Protein AF-A0A2A5DZV0-F1 (afdb_monomer_lite)

Sequence (120 aa):
MMLDWFMVNITACICSGVAFLICFLTMGLPGFLFYGPTIFLYEKLGFGHVLIKIQGDSTWPMLILGSFLGSILVVPIHLLVIKIAPSIAVWNHVLMVVMIIWLITVFVNVLMIFDYSRKH

Secondary structure (DSSP, 8-state):
-HHHHHHHHHHHHHHHHHHHHHHHHHH--SSSSS-HHHHHHHHHTT-HHHHHHHTTSTHHHHHHHHHHHHHHHHHHHHHHHHHH-TTS-HHHHHHHHHHHHHHHHHHHHHHHHHHHHHH-

Structure (mmCIF, N/CA/C/O backbone):
data_AF-A0A2A5DZV0-F1
#
_entry.id   AF-A0A2A5DZV0-F1
#
loop_
_atom_site.group_PDB
_atom_site.id
_atom_site.type_symbol
_atom_site.label_atom_id
_atom_site.label_alt_id
_atom_site.label_comp_id
_atom_site.label_asym_id
_atom_site.label_entity_id
_atom_site.label_seq_id
_atom_site.pdbx_PDB_ins_code
_atom_site.Cartn_x
_atom_site.Cartn_y
_atom_site.Cartn_z
_atom_site.occupancy
_atom_site.B_iso_or_equiv
_atom_site.auth_seq_id
_atom_sit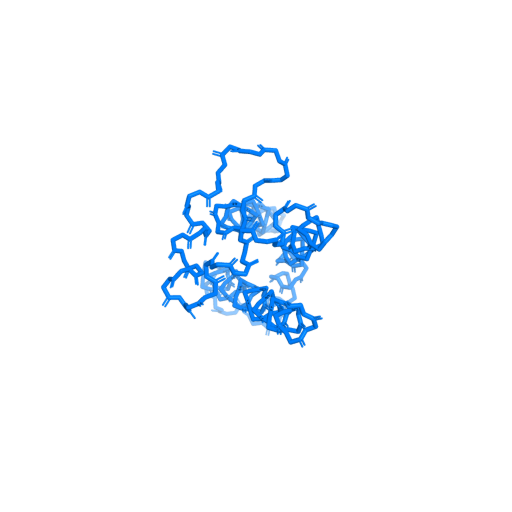e.auth_comp_id
_atom_site.auth_asym_id
_atom_site.auth_atom_id
_atom_site.pdbx_PDB_model_num
ATOM 1 N N . MET A 1 1 ? 22.709 -2.278 -22.984 1.00 54.69 1 MET A N 1
ATOM 2 C CA . MET A 1 1 ? 21.855 -3.267 -22.286 1.00 54.69 1 MET A CA 1
ATOM 3 C C . MET A 1 1 ? 21.760 -3.084 -20.768 1.00 54.69 1 MET A C 1
ATOM 5 O O . MET A 1 1 ? 20.721 -3.434 -20.235 1.00 54.69 1 MET A O 1
ATOM 9 N N . MET A 1 2 ? 22.753 -2.535 -20.045 1.00 51.12 2 MET A N 1
ATOM 10 C CA . MET A 1 2 ? 22.593 -2.270 -18.593 1.00 51.12 2 MET A CA 1
ATOM 11 C C . MET A 1 2 ? 21.688 -1.067 -18.258 1.00 51.12 2 MET A C 1
ATOM 13 O O . MET A 1 2 ? 21.072 -1.057 -17.196 1.00 51.12 2 MET A O 1
ATOM 17 N N . LEU A 1 3 ? 21.573 -0.078 -19.156 1.00 53.84 3 LEU A N 1
ATOM 18 C CA . LEU A 1 3 ? 20.755 1.120 -18.919 1.00 53.84 3 LEU A CA 1
ATOM 19 C C . LEU A 1 3 ? 19.254 0.800 -18.786 1.00 53.84 3 LEU A C 1
ATOM 21 O O . LEU A 1 3 ? 18.591 1.372 -17.926 1.00 53.84 3 LEU A O 1
ATOM 25 N N . ASP A 1 4 ? 18.738 -0.151 -19.573 1.00 67.06 4 ASP A N 1
ATOM 26 C CA . ASP A 1 4 ? 17.311 -0.508 -19.556 1.00 67.06 4 ASP A CA 1
ATOM 27 C C . ASP A 1 4 ? 16.911 -1.182 -18.242 1.00 67.06 4 ASP A C 1
ATOM 29 O O . ASP A 1 4 ? 15.906 -0.827 -17.631 1.00 67.06 4 ASP A O 1
ATOM 33 N N . TRP A 1 5 ? 17.739 -2.104 -17.745 1.00 70.56 5 TRP A N 1
ATOM 34 C CA . TRP A 1 5 ? 17.482 -2.789 -16.476 1.00 70.56 5 TRP A CA 1
ATOM 35 C C . TRP A 1 5 ? 17.575 -1.849 -15.272 1.00 70.56 5 TRP A C 1
ATOM 37 O O . TRP A 1 5 ? 16.807 -1.980 -14.319 1.00 70.56 5 TRP A O 1
ATOM 47 N N . PHE A 1 6 ? 18.486 -0.876 -15.309 1.00 75.06 6 PHE A N 1
ATOM 48 C CA . PHE A 1 6 ? 18.569 0.156 -14.278 1.00 75.06 6 PHE A CA 1
ATOM 49 C C . PHE A 1 6 ? 17.307 1.032 -14.254 1.00 75.06 6 PHE A C 1
ATOM 51 O O . PHE A 1 6 ? 16.741 1.260 -13.186 1.00 75.06 6 PHE A O 1
ATOM 58 N N . MET A 1 7 ? 16.801 1.436 -15.425 1.00 73.75 7 MET A N 1
ATOM 59 C CA . MET A 1 7 ? 15.564 2.218 -15.536 1.00 73.75 7 MET A CA 1
ATOM 60 C C . MET A 1 7 ? 14.320 1.433 -15.102 1.00 73.75 7 MET A C 1
ATOM 62 O O . MET A 1 7 ? 13.450 1.993 -14.433 1.00 73.75 7 MET A O 1
ATOM 66 N N . VAL A 1 8 ? 14.248 0.133 -15.404 1.00 70.88 8 VAL A N 1
ATOM 67 C CA . VAL A 1 8 ? 13.162 -0.747 -14.937 1.00 70.88 8 VAL A CA 1
ATOM 68 C C . VAL A 1 8 ? 13.146 -0.843 -13.409 1.00 70.88 8 VAL A C 1
ATOM 70 O O . VAL A 1 8 ? 12.089 -0.694 -12.799 1.00 70.88 8 VAL A O 1
ATOM 73 N N . ASN A 1 9 ? 14.309 -1.018 -12.774 1.00 73.31 9 ASN A N 1
ATOM 74 C CA . ASN A 1 9 ? 14.403 -1.072 -11.313 1.00 73.31 9 ASN A CA 1
ATOM 75 C C . ASN A 1 9 ? 14.070 0.272 -10.652 1.00 73.31 9 ASN A C 1
ATOM 77 O O . ASN A 1 9 ? 13.325 0.297 -9.676 1.00 73.31 9 ASN A O 1
ATOM 81 N N . ILE A 1 10 ? 14.569 1.393 -11.189 1.00 81.06 10 ILE A N 1
ATOM 82 C CA . ILE A 1 10 ? 14.213 2.733 -10.693 1.00 81.06 10 ILE A CA 1
ATOM 83 C C . ILE A 1 10 ? 12.707 2.948 -10.778 1.00 81.06 10 ILE A C 1
ATOM 85 O O . ILE A 1 10 ? 12.099 3.405 -9.812 1.00 81.06 10 ILE A O 1
ATOM 89 N N . THR A 1 11 ? 12.102 2.585 -11.909 1.00 73.69 11 THR A N 1
ATOM 90 C CA . THR A 1 11 ? 10.657 2.710 -12.097 1.00 73.69 11 THR A CA 1
ATOM 91 C C . THR A 1 11 ? 9.927 1.870 -11.054 1.00 73.69 11 THR A C 1
ATOM 93 O O . THR A 1 11 ? 9.102 2.411 -10.327 1.00 73.69 11 THR A O 1
ATOM 96 N N . ALA A 1 12 ? 10.302 0.602 -10.869 1.00 69.69 12 ALA A N 1
ATOM 97 C CA . ALA A 1 12 ? 9.717 -0.264 -9.845 1.00 69.69 12 ALA A CA 1
ATOM 98 C C . ALA A 1 12 ? 9.823 0.333 -8.426 1.00 69.69 12 ALA A C 1
ATOM 100 O O . ALA A 1 12 ? 8.848 0.314 -7.673 1.00 69.69 12 ALA A O 1
ATOM 101 N N . CYS A 1 13 ? 10.974 0.916 -8.075 1.00 77.50 13 CYS A N 1
ATOM 102 C CA . CYS A 1 13 ? 11.200 1.570 -6.785 1.00 77.50 13 CYS A CA 1
ATOM 103 C C . CYS A 1 13 ? 10.340 2.826 -6.600 1.00 77.50 13 CYS A C 1
ATOM 105 O O . CYS A 1 13 ? 9.697 2.972 -5.562 1.00 77.50 13 CYS A O 1
ATOM 107 N N . ILE A 1 14 ? 10.282 3.711 -7.602 1.00 78.19 14 ILE A N 1
ATOM 108 C CA . ILE A 1 14 ? 9.415 4.900 -7.571 1.00 78.19 14 ILE A CA 1
ATOM 109 C C . ILE A 1 14 ? 7.957 4.468 -7.409 1.00 78.19 14 ILE A C 1
ATOM 111 O O . ILE A 1 14 ? 7.224 5.045 -6.613 1.00 78.19 14 ILE A O 1
ATOM 115 N N . CYS A 1 15 ? 7.544 3.411 -8.102 1.00 68.44 15 CYS A N 1
ATOM 116 C CA . CYS A 1 15 ? 6.175 2.909 -8.066 1.00 68.44 15 CYS A CA 1
ATOM 117 C C . CYS A 1 15 ? 5.813 2.287 -6.722 1.00 68.44 15 CYS A C 1
ATOM 119 O O . CYS A 1 15 ? 4.713 2.513 -6.229 1.00 68.44 15 CYS A O 1
ATOM 121 N N . SER A 1 16 ? 6.743 1.565 -6.101 1.00 69.12 16 SER A N 1
ATOM 122 C CA . SER A 1 16 ? 6.593 1.103 -4.722 1.00 69.12 16 SER A CA 1
ATOM 123 C C . SER A 1 16 ? 6.477 2.272 -3.748 1.00 69.12 16 SER A C 1
ATOM 125 O O . SER A 1 16 ? 5.594 2.271 -2.899 1.00 69.12 16 SER A O 1
ATOM 127 N N . GLY A 1 17 ? 7.288 3.321 -3.927 1.00 75.19 17 GLY A N 1
ATOM 128 C CA . GLY A 1 17 ? 7.188 4.553 -3.144 1.00 75.19 17 GLY A CA 1
ATOM 129 C C . GLY A 1 17 ? 5.839 5.260 -3.308 1.00 75.19 17 GLY A C 1
ATOM 130 O O . GLY A 1 17 ? 5.240 5.671 -2.319 1.00 75.19 17 GLY A O 1
ATOM 131 N N . VAL A 1 18 ? 5.321 5.354 -4.536 1.00 75.69 18 VAL A N 1
ATOM 132 C CA . VAL A 1 18 ? 4.000 5.939 -4.825 1.00 75.69 18 VAL A CA 1
ATOM 133 C C . VAL A 1 18 ? 2.876 5.071 -4.262 1.00 75.69 18 VAL A C 1
ATOM 135 O O . VAL A 1 18 ? 1.967 5.601 -3.634 1.00 75.69 18 VAL A O 1
ATOM 138 N N . ALA A 1 19 ? 2.935 3.749 -4.432 1.00 69.69 19 ALA A N 1
ATOM 139 C CA . ALA A 1 19 ? 1.954 2.827 -3.864 1.00 69.69 19 ALA A CA 1
ATOM 140 C C . ALA A 1 19 ? 1.953 2.890 -2.335 1.00 69.69 19 ALA A C 1
ATOM 142 O O . ALA A 1 19 ? 0.892 2.989 -1.728 1.00 69.69 19 ALA A O 1
ATOM 143 N N . PHE A 1 20 ? 3.139 2.926 -1.726 1.00 72.69 20 PHE A N 1
ATOM 144 C CA . PHE A 1 20 ? 3.303 3.139 -0.297 1.00 72.69 20 PHE A CA 1
ATOM 145 C C . PHE A 1 20 ? 2.692 4.471 0.136 1.00 72.69 20 PHE A C 1
ATOM 147 O O . PHE A 1 20 ? 1.948 4.494 1.108 1.00 72.69 20 PHE A O 1
ATOM 154 N N . LEU A 1 21 ? 2.921 5.558 -0.608 1.00 75.81 21 LEU A N 1
ATOM 155 C CA . LEU A 1 21 ? 2.323 6.863 -0.324 1.00 75.81 21 LEU A CA 1
ATOM 156 C C . LEU A 1 21 ? 0.791 6.842 -0.458 1.00 75.81 21 LEU A C 1
ATOM 158 O O . LEU A 1 21 ? 0.099 7.423 0.370 1.00 75.81 21 LEU A O 1
ATOM 162 N N . ILE A 1 22 ? 0.236 6.154 -1.458 1.00 72.31 22 ILE A N 1
ATOM 163 C CA . ILE A 1 22 ? -1.218 6.004 -1.625 1.00 72.31 22 ILE A CA 1
ATOM 164 C C . ILE A 1 22 ? -1.805 5.182 -0.474 1.00 72.31 22 ILE A C 1
ATOM 166 O O . ILE A 1 22 ? -2.789 5.602 0.133 1.00 72.31 22 ILE A O 1
ATOM 170 N N . CYS A 1 23 ? -1.204 4.042 -0.130 1.00 67.94 23 CYS A N 1
ATOM 171 C CA . CYS A 1 23 ? -1.597 3.226 1.021 1.00 67.94 23 CYS A CA 1
ATOM 172 C C . CYS A 1 23 ? -1.515 4.034 2.322 1.00 67.94 23 CYS A C 1
ATOM 174 O O . CYS A 1 23 ? -2.443 4.033 3.122 1.00 67.94 23 CYS A O 1
ATOM 176 N N . PHE A 1 24 ? -0.446 4.803 2.496 1.00 70.50 24 PHE A N 1
ATOM 177 C CA . PHE A 1 24 ? -0.258 5.711 3.620 1.00 70.50 24 PHE A CA 1
ATOM 178 C C . PHE A 1 24 ? -1.354 6.775 3.698 1.00 70.50 24 PHE A C 1
ATOM 180 O O . PHE A 1 24 ? -1.898 7.015 4.771 1.00 70.50 24 PHE A O 1
ATOM 187 N N . LEU A 1 25 ? -1.706 7.412 2.579 1.00 68.69 25 LEU A N 1
ATOM 188 C CA . LEU A 1 25 ? -2.738 8.451 2.546 1.00 68.69 25 LEU A CA 1
ATOM 189 C C . LEU A 1 25 ? -4.143 7.877 2.743 1.00 68.69 25 LEU A C 1
ATOM 191 O O . LEU A 1 25 ? -4.990 8.531 3.340 1.00 68.69 25 LEU A O 1
ATOM 195 N N . THR A 1 26 ? -4.393 6.670 2.235 1.00 65.00 26 THR A N 1
ATOM 196 C CA . THR A 1 26 ? -5.707 6.016 2.301 1.00 65.00 26 THR A CA 1
ATOM 197 C C . THR A 1 26 ? -5.940 5.242 3.589 1.00 65.00 26 THR A C 1
ATOM 199 O O . THR A 1 26 ? -7.093 4.934 3.877 1.00 65.00 26 THR A O 1
ATOM 202 N N . MET A 1 27 ? -4.887 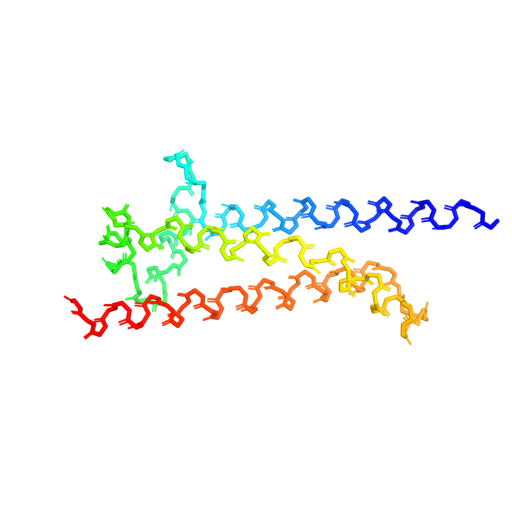4.900 4.339 1.00 60.62 27 MET A N 1
ATOM 203 C CA . MET A 1 27 ? -4.983 4.051 5.534 1.00 60.62 27 MET A CA 1
ATOM 204 C C . MET A 1 27 ? -4.316 4.652 6.777 1.00 60.62 27 MET A C 1
ATOM 206 O O . MET A 1 27 ? -4.568 4.178 7.877 1.00 60.62 27 MET A O 1
ATOM 210 N N . GLY A 1 28 ? -3.584 5.760 6.640 1.00 56.91 28 GLY A N 1
ATOM 211 C CA . GLY A 1 28 ? -2.987 6.524 7.737 1.00 56.91 28 GLY A CA 1
ATOM 212 C C . GLY A 1 28 ? -1.690 5.922 8.301 1.00 56.91 28 GLY A C 1
ATOM 213 O O . GLY A 1 28 ? -1.456 4.717 8.253 1.00 56.91 28 GLY A O 1
ATOM 214 N N . LEU A 1 29 ? -0.827 6.774 8.871 1.00 53.59 29 LEU A N 1
ATOM 215 C CA . LEU A 1 29 ? 0.330 6.345 9.676 1.00 53.59 29 LEU A CA 1
ATOM 216 C C . LEU A 1 29 ? -0.096 5.817 11.052 1.00 53.59 29 LEU A C 1
ATOM 218 O O . LEU A 1 29 ? -1.028 6.364 11.654 1.00 53.59 29 LEU A O 1
ATOM 222 N N . PRO A 1 30 ? 0.688 4.899 11.649 1.00 45.09 30 PRO A N 1
ATOM 223 C CA . PRO A 1 30 ? 0.724 4.772 13.093 1.00 45.09 30 PRO A CA 1
ATOM 224 C C . PRO A 1 30 ? 1.397 6.037 13.639 1.00 45.09 30 PRO A C 1
ATOM 226 O O . PRO A 1 30 ? 2.598 6.233 13.476 1.00 45.09 30 PRO A O 1
ATOM 229 N N . GLY A 1 31 ? 0.597 6.935 14.218 1.00 44.00 31 GLY A N 1
ATOM 230 C CA . GLY A 1 31 ? 1.057 8.247 14.682 1.00 44.00 31 GLY A CA 1
ATOM 231 C C . GLY A 1 31 ? 0.285 9.416 14.066 1.00 44.00 31 GLY A C 1
ATOM 232 O O . GLY A 1 31 ? 0.868 10.247 13.384 1.00 44.00 31 GLY A O 1
ATOM 233 N N . PHE A 1 32 ? -1.028 9.462 14.310 1.00 46.53 32 PHE A N 1
ATOM 234 C CA . PHE A 1 32 ? -1.917 10.643 14.363 1.00 46.53 32 PHE A CA 1
ATOM 235 C C . PHE A 1 32 ? -2.017 11.651 13.188 1.00 46.53 32 PHE A C 1
ATOM 237 O O . PHE A 1 32 ? -2.986 12.403 13.166 1.00 46.53 32 PHE A O 1
ATOM 244 N N . LEU A 1 33 ? -1.113 11.706 12.203 1.00 47.50 33 LEU A N 1
ATOM 245 C CA . LEU A 1 33 ? -1.014 12.869 11.300 1.00 47.50 33 LEU A CA 1
ATOM 246 C C . LEU A 1 33 ? -1.934 12.853 10.061 1.00 47.50 33 LEU A C 1
ATOM 248 O O . LEU A 1 33 ? -2.227 13.920 9.532 1.00 47.50 33 LEU A O 1
ATOM 252 N N . PHE A 1 34 ? -2.434 11.698 9.604 1.00 56.47 34 PHE A N 1
ATOM 253 C CA . PHE A 1 34 ? -3.213 11.608 8.351 1.00 56.47 34 PHE A CA 1
ATOM 254 C C . PHE A 1 34 ? -4.401 10.638 8.448 1.00 56.47 34 PHE A C 1
ATOM 256 O O . PHE A 1 34 ? -4.487 9.662 7.713 1.00 56.47 34 PHE A O 1
ATOM 263 N N . TYR A 1 35 ? -5.320 10.895 9.382 1.00 63.06 35 TYR A N 1
ATOM 264 C CA . TYR A 1 35 ? -6.489 10.032 9.623 1.00 63.06 35 TYR A CA 1
ATOM 265 C C . TYR A 1 35 ? -7.759 10.479 8.864 1.00 63.06 35 TYR A C 1
ATOM 267 O O . TYR A 1 35 ? -8.657 9.682 8.599 1.00 63.06 35 TYR A O 1
ATOM 275 N N . GLY A 1 36 ? -7.828 11.758 8.479 1.00 67.50 36 GLY A N 1
ATOM 276 C CA . GLY A 1 36 ? -8.997 12.360 7.823 1.00 67.50 36 GLY A CA 1
ATOM 277 C C . GLY A 1 36 ? -9.413 11.696 6.501 1.00 67.50 36 GLY A C 1
ATOM 278 O O . GLY A 1 36 ? -10.593 11.381 6.350 1.00 67.50 36 GLY A O 1
ATOM 279 N N . PRO A 1 37 ? -8.488 11.434 5.556 1.00 70.50 37 PRO A N 1
ATOM 280 C CA . PRO A 1 37 ? -8.845 10.807 4.283 1.00 70.50 37 PRO A CA 1
ATOM 281 C C . PRO A 1 37 ? -9.368 9.374 4.451 1.00 70.50 37 PRO A C 1
ATOM 283 O O . PRO A 1 37 ? -10.330 8.995 3.785 1.00 70.50 37 PRO A O 1
ATOM 286 N N . THR A 1 38 ? -8.784 8.602 5.372 1.00 69.75 38 THR A N 1
ATOM 287 C CA . THR A 1 38 ? -9.218 7.239 5.700 1.00 69.75 38 THR A CA 1
ATOM 288 C C . THR A 1 38 ? -10.623 7.240 6.296 1.00 69.75 38 THR A C 1
ATOM 290 O O . THR A 1 38 ? -11.487 6.532 5.786 1.00 69.75 38 THR A O 1
ATOM 293 N N . ILE A 1 39 ? -10.898 8.068 7.318 1.00 72.75 39 ILE A N 1
ATOM 294 C CA . ILE A 1 39 ? -12.265 8.204 7.856 1.00 72.75 39 ILE A CA 1
ATOM 295 C C . ILE A 1 39 ? -13.226 8.548 6.729 1.00 72.75 39 ILE A C 1
ATOM 297 O O . ILE A 1 39 ? -14.221 7.855 6.571 1.00 72.75 39 ILE A O 1
ATOM 301 N N . PHE A 1 40 ? -12.920 9.573 5.931 1.00 75.94 40 PHE A N 1
ATOM 302 C CA . PHE A 1 40 ? -13.808 10.018 4.863 1.00 75.94 40 PHE A CA 1
ATOM 303 C C . PHE A 1 40 ? -14.123 8.887 3.874 1.00 75.94 40 PHE A C 1
ATOM 305 O O . PHE A 1 40 ? -15.281 8.685 3.511 1.00 75.94 40 PHE A O 1
ATOM 312 N N . LEU A 1 41 ? -13.115 8.106 3.473 1.00 72.56 41 LEU A N 1
ATOM 313 C CA . LEU A 1 41 ? -13.288 6.960 2.582 1.00 72.56 41 LEU A CA 1
ATOM 314 C C . LEU A 1 41 ? -14.191 5.881 3.206 1.00 72.56 41 LEU A C 1
ATOM 316 O O . LEU A 1 41 ? -15.156 5.442 2.581 1.00 72.56 41 LEU A O 1
ATOM 320 N N . TYR A 1 42 ? -13.903 5.460 4.440 1.00 70.19 42 TYR A N 1
ATOM 321 C CA . TYR A 1 42 ? -14.637 4.375 5.101 1.00 70.19 42 TYR A CA 1
ATOM 322 C C . TYR A 1 42 ? -16.016 4.808 5.613 1.00 70.19 42 TYR A C 1
ATOM 324 O O . TYR A 1 42 ? -16.932 3.991 5.674 1.00 70.19 42 TYR A O 1
ATOM 332 N N . GLU A 1 43 ? -16.212 6.087 5.921 1.00 77.88 43 GLU A N 1
ATOM 333 C CA . GLU A 1 43 ? -17.513 6.675 6.232 1.00 77.88 43 GLU A CA 1
ATOM 334 C C . GLU A 1 43 ? -18.437 6.634 5.012 1.00 77.88 43 GLU A C 1
ATOM 336 O O . GLU A 1 43 ? -19.589 6.223 5.137 1.00 77.88 43 GLU A O 1
ATOM 341 N N . LYS A 1 44 ? -17.922 6.934 3.810 1.00 80.31 44 LYS A N 1
ATOM 342 C CA . LYS A 1 44 ? -18.679 6.764 2.557 1.00 80.31 44 LYS A CA 1
ATOM 343 C C . LYS A 1 44 ? -19.065 5.310 2.282 1.00 80.31 44 LYS A C 1
ATOM 345 O O . LYS A 1 44 ? -20.086 5.075 1.645 1.00 80.31 44 LYS A O 1
ATOM 350 N N . LEU A 1 45 ? -18.286 4.352 2.784 1.00 76.25 45 LEU A N 1
ATOM 351 C CA . LEU A 1 45 ? -18.588 2.919 2.718 1.00 76.25 45 LEU A CA 1
ATOM 352 C C . LEU A 1 45 ? -19.483 2.428 3.876 1.00 76.25 45 LEU A C 1
ATOM 354 O O . LEU A 1 45 ? -19.797 1.244 3.930 1.00 76.25 45 LEU A O 1
ATOM 358 N N . GLY A 1 46 ? -19.898 3.307 4.798 1.00 77.25 46 GLY A N 1
ATOM 359 C CA . GLY A 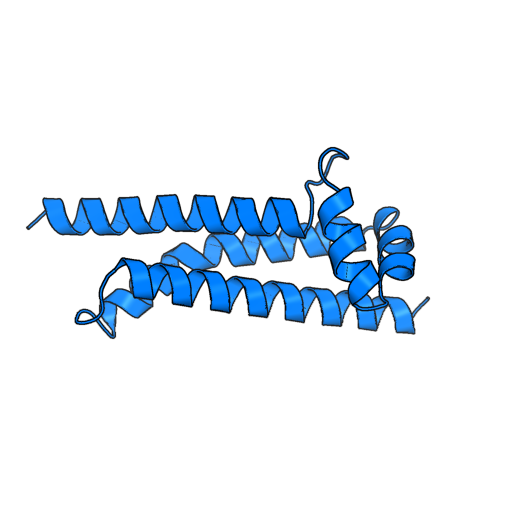1 46 ? -20.752 2.971 5.945 1.00 77.25 46 GLY A CA 1
ATOM 360 C C . GLY A 1 46 ? -20.016 2.411 7.171 1.00 77.25 46 GLY A C 1
ATOM 361 O O . GLY A 1 46 ? -20.646 2.132 8.189 1.00 77.25 46 GLY A O 1
ATOM 362 N N . PHE A 1 47 ? -18.686 2.297 7.123 1.00 74.62 47 PHE A N 1
ATOM 363 C CA . PHE A 1 47 ? -17.850 1.702 8.176 1.00 74.62 47 PHE A CA 1
ATOM 364 C C . PHE A 1 47 ? -17.118 2.728 9.058 1.00 74.62 47 PHE A C 1
ATOM 366 O O . PHE A 1 47 ? -16.333 2.344 9.925 1.00 74.62 47 PHE A O 1
ATOM 373 N N . GLY A 1 48 ? -17.374 4.030 8.884 1.00 69.75 48 GLY A N 1
ATOM 374 C CA . GLY A 1 48 ? -16.653 5.096 9.598 1.00 69.75 48 GLY A CA 1
ATOM 375 C C . GLY A 1 48 ? -16.700 4.971 11.130 1.00 69.75 48 GLY A C 1
ATOM 376 O O . GLY A 1 48 ? -15.686 5.143 11.800 1.00 69.75 48 GLY A O 1
ATOM 377 N N . HIS A 1 49 ? -17.847 4.576 11.689 1.00 73.81 49 HIS A N 1
ATOM 378 C CA . HIS A 1 49 ? -18.026 4.389 13.134 1.00 73.81 49 HIS A CA 1
ATOM 379 C C . HIS A 1 49 ? -17.232 3.196 13.701 1.00 73.81 49 HIS A C 1
ATOM 381 O O . HIS A 1 49 ? -16.763 3.250 14.838 1.00 73.81 49 HIS A O 1
ATOM 387 N N . VAL A 1 50 ? -17.054 2.130 12.913 1.00 73.81 50 VAL A N 1
ATOM 388 C CA . VAL A 1 50 ? -16.247 0.957 13.289 1.00 73.81 50 VAL A CA 1
ATOM 389 C C . VAL A 1 50 ? -14.766 1.320 13.275 1.00 73.81 50 VAL A C 1
ATOM 391 O O . VAL A 1 50 ? -14.022 0.913 14.163 1.00 73.81 50 VAL A O 1
ATOM 394 N N . LEU A 1 51 ? -14.345 2.143 12.312 1.00 72.19 51 LEU A N 1
ATOM 395 C CA . LEU A 1 51 ? -12.960 2.590 12.197 1.00 72.19 51 LEU A CA 1
ATOM 396 C C . LEU A 1 51 ? -12.504 3.379 13.439 1.00 72.19 51 LEU A C 1
ATOM 398 O O . LEU A 1 51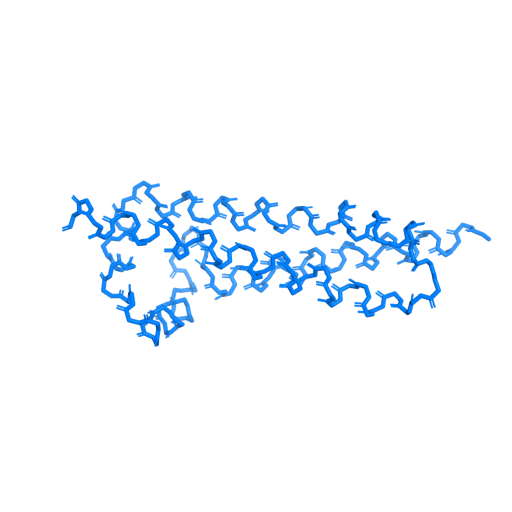 ? -11.418 3.128 13.957 1.00 72.19 51 LEU A O 1
ATOM 402 N N . ILE A 1 52 ? -13.370 4.254 13.968 1.00 73.94 52 ILE A N 1
ATOM 403 C CA . ILE A 1 52 ? -13.121 5.011 15.209 1.00 73.94 52 ILE A CA 1
ATOM 404 C C . ILE A 1 52 ? -12.932 4.069 16.409 1.00 73.94 52 ILE A C 1
ATOM 406 O O . ILE A 1 52 ? -12.076 4.317 17.254 1.00 73.94 52 ILE A O 1
ATOM 410 N N . LYS A 1 53 ? -13.691 2.964 16.481 1.00 75.56 53 LYS A N 1
ATOM 411 C CA . LYS A 1 53 ? -13.503 1.942 17.527 1.00 75.56 53 LYS A CA 1
ATOM 412 C C . LYS A 1 53 ? -12.175 1.197 17.355 1.00 75.56 53 LYS A C 1
ATOM 414 O O . LYS A 1 53 ? -11.427 1.058 18.318 1.00 75.56 53 LYS A O 1
ATOM 419 N N . ILE A 1 54 ? -11.865 0.769 16.128 1.00 74.06 54 ILE A N 1
ATOM 420 C CA . ILE A 1 54 ? -10.638 0.029 15.790 1.00 74.06 54 ILE A CA 1
ATOM 421 C C . ILE A 1 54 ? -9.379 0.848 16.104 1.00 74.06 54 ILE A C 1
ATOM 423 O O . ILE A 1 54 ? -8.364 0.271 16.482 1.00 74.06 54 ILE A O 1
ATOM 427 N N . GLN A 1 55 ? -9.441 2.180 15.999 1.00 70.94 55 GLN A N 1
ATOM 428 C CA . GLN A 1 55 ? -8.326 3.083 16.305 1.00 70.94 55 GLN A CA 1
ATOM 429 C C . GLN A 1 55 ? -7.740 2.880 17.712 1.00 70.94 55 GLN A C 1
ATOM 431 O O . GLN A 1 55 ? -6.539 3.058 17.905 1.00 70.94 55 GLN A O 1
ATOM 436 N N . GLY A 1 56 ? -8.580 2.540 18.692 1.00 71.44 56 GLY A N 1
ATOM 437 C CA . GLY A 1 56 ? -8.159 2.331 20.077 1.00 71.44 56 GLY A CA 1
ATOM 438 C C . GLY A 1 56 ? -7.590 0.939 20.360 1.00 71.44 56 GLY A C 1
ATOM 439 O O . GLY A 1 56 ? -7.193 0.679 21.492 1.00 71.44 56 GLY A O 1
ATOM 440 N N . ASP A 1 57 ? -7.567 0.048 19.366 1.00 77.69 57 ASP A N 1
ATOM 441 C CA . ASP A 1 57 ? -7.268 -1.373 19.534 1.00 77.69 57 ASP A CA 1
ATOM 442 C C . ASP A 1 57 ? -6.061 -1.820 18.683 1.00 77.69 57 ASP A C 1
ATOM 444 O O . ASP A 1 57 ? -5.648 -1.198 17.703 1.00 77.69 57 ASP A O 1
ATOM 448 N N . SER A 1 58 ? -5.508 -2.968 19.052 1.00 77.12 58 SER A N 1
ATOM 449 C CA . SER A 1 58 ? -4.459 -3.733 18.378 1.00 77.12 58 SER A CA 1
ATOM 450 C C . SER A 1 58 ? -4.750 -4.084 16.910 1.00 77.12 58 SER A C 1
ATOM 452 O O . SER A 1 58 ? -3.819 -4.340 16.143 1.00 77.12 58 SER A O 1
ATOM 454 N N . THR A 1 59 ? -6.017 -4.040 16.487 1.00 77.25 59 THR A N 1
ATOM 455 C CA . THR A 1 59 ? -6.427 -4.266 15.091 1.00 77.25 59 THR A CA 1
ATOM 456 C C . THR A 1 59 ? -5.926 -3.152 14.161 1.00 77.25 59 THR A C 1
ATOM 458 O O . THR A 1 59 ? -5.621 -3.409 12.996 1.00 77.25 59 THR A O 1
ATOM 461 N N . TRP A 1 60 ? -5.757 -1.923 14.663 1.00 74.94 60 TRP A N 1
ATOM 462 C CA . TRP A 1 60 ? -5.295 -0.791 13.856 1.00 74.94 60 TRP A CA 1
ATOM 463 C C . TRP A 1 60 ? -3.860 -0.965 13.313 1.00 74.94 60 TRP A C 1
ATOM 465 O O . TRP A 1 60 ? -3.675 -0.899 12.094 1.00 74.94 60 TRP A O 1
ATOM 475 N N . PRO A 1 61 ? -2.843 -1.285 14.143 1.00 74.50 61 PRO A N 1
ATOM 476 C CA . PRO A 1 61 ? -1.514 -1.656 13.653 1.00 74.50 61 PRO A CA 1
ATOM 477 C C . PRO A 1 61 ? -1.509 -2.800 12.630 1.00 74.50 61 PRO A C 1
ATOM 479 O O . PRO A 1 61 ? -0.678 -2.789 11.723 1.00 74.50 61 PRO A O 1
ATOM 482 N N . MET A 1 62 ? -2.429 -3.769 12.736 1.00 78.00 62 MET A N 1
ATOM 483 C CA . MET A 1 62 ? -2.515 -4.868 11.766 1.00 78.00 62 MET A CA 1
ATOM 484 C C . MET A 1 62 ? -2.968 -4.400 10.379 1.00 78.00 62 MET A C 1
ATOM 486 O O . MET A 1 62 ? -2.391 -4.838 9.385 1.00 78.00 62 MET A O 1
ATOM 490 N N . LEU A 1 63 ? -3.941 -3.485 10.295 1.00 72.94 63 LEU A N 1
ATOM 491 C CA . LEU A 1 63 ? -4.386 -2.916 9.013 1.00 72.94 63 LEU A CA 1
ATOM 492 C C . LEU A 1 63 ? -3.248 -2.145 8.325 1.00 72.94 63 LEU A C 1
ATOM 494 O O . LEU A 1 63 ? -3.036 -2.263 7.115 1.00 72.94 63 LEU A O 1
ATOM 498 N N . ILE A 1 64 ? -2.456 -1.406 9.106 1.00 74.06 64 ILE A N 1
ATOM 499 C CA . ILE A 1 64 ? -1.279 -0.691 8.598 1.00 74.06 64 ILE A CA 1
ATOM 500 C C . ILE A 1 64 ? -0.217 -1.679 8.110 1.00 74.06 64 ILE A C 1
ATOM 502 O O . ILE A 1 64 ? 0.317 -1.512 7.013 1.00 74.06 64 ILE A O 1
ATOM 506 N N . LEU A 1 65 ? 0.068 -2.728 8.887 1.00 78.00 65 LEU A N 1
ATOM 507 C CA . LEU A 1 65 ? 1.029 -3.758 8.502 1.00 78.00 65 LEU A CA 1
ATOM 508 C C . LEU A 1 65 ? 0.609 -4.456 7.201 1.00 78.00 65 LEU A C 1
ATOM 510 O O . LEU A 1 65 ? 1.445 -4.634 6.319 1.00 78.00 65 LEU A O 1
ATOM 514 N N . GLY A 1 66 ? -0.676 -4.784 7.038 1.00 73.88 66 GLY A N 1
ATOM 515 C CA . GLY A 1 66 ? -1.208 -5.348 5.793 1.00 73.88 66 GLY A CA 1
ATOM 516 C C . GLY A 1 66 ? -0.975 -4.432 4.588 1.00 73.88 66 GLY A C 1
ATOM 517 O O . GLY A 1 66 ? -0.554 -4.885 3.525 1.00 73.88 66 GLY A O 1
ATOM 518 N N . SER A 1 67 ? -1.144 -3.127 4.780 1.00 71.12 67 SER A N 1
ATOM 519 C CA . SER A 1 67 ? -0.937 -2.104 3.745 1.00 71.12 67 SER A CA 1
ATOM 520 C C . SER A 1 67 ? 0.531 -1.913 3.379 1.00 71.12 67 SER A C 1
ATOM 522 O O . SER A 1 67 ? 0.888 -1.740 2.209 1.00 71.12 67 SER A O 1
ATOM 524 N N . PHE A 1 68 ? 1.405 -1.986 4.382 1.00 75.38 68 PHE A N 1
ATOM 525 C CA . PHE A 1 68 ? 2.848 -1.975 4.195 1.00 75.38 68 PHE A CA 1
ATOM 526 C C . PHE A 1 68 ? 3.320 -3.213 3.426 1.00 75.38 68 PHE A C 1
ATOM 528 O O . PHE A 1 68 ? 4.050 -3.084 2.443 1.00 75.38 68 PHE A O 1
ATOM 535 N N . LEU A 1 69 ? 2.844 -4.399 3.816 1.00 77.88 69 LEU A N 1
ATOM 536 C CA . LEU A 1 69 ? 3.134 -5.650 3.118 1.00 77.88 69 LEU A CA 1
ATOM 537 C C . LEU A 1 69 ? 2.634 -5.608 1.671 1.00 77.88 69 LEU A C 1
ATOM 539 O O . LEU A 1 69 ? 3.388 -5.958 0.766 1.00 77.88 69 LEU A O 1
ATOM 543 N N . GLY A 1 70 ? 1.418 -5.106 1.434 1.00 73.00 70 GLY A N 1
ATOM 544 C CA . GLY A 1 70 ? 0.894 -4.875 0.087 1.00 73.00 70 GLY A CA 1
ATOM 545 C C . GLY A 1 70 ? 1.828 -3.990 -0.742 1.00 73.00 70 GLY A C 1
ATOM 546 O O . GLY A 1 70 ? 2.224 -4.364 -1.842 1.00 73.00 70 GLY A O 1
ATOM 547 N N . SER A 1 71 ? 2.275 -2.868 -0.180 1.00 72.25 71 SER A N 1
ATOM 548 C CA . SER A 1 71 ? 3.182 -1.933 -0.862 1.00 72.25 71 SER A CA 1
ATOM 549 C C . SER A 1 71 ? 4.534 -2.569 -1.213 1.00 72.25 71 SER A C 1
ATOM 551 O O . SER A 1 71 ? 5.033 -2.382 -2.320 1.00 72.25 71 SER A O 1
ATOM 553 N N . ILE A 1 72 ? 5.101 -3.391 -0.322 1.00 77.38 72 ILE A N 1
ATOM 554 C CA . ILE A 1 72 ? 6.340 -4.139 -0.597 1.00 77.38 72 ILE A CA 1
ATOM 555 C C . ILE A 1 72 ? 6.153 -5.115 -1.764 1.00 77.38 72 ILE A C 1
ATOM 557 O O . ILE A 1 72 ? 7.055 -5.255 -2.593 1.00 77.38 72 ILE A O 1
ATOM 561 N N . LEU A 1 73 ? 4.989 -5.765 -1.864 1.00 77.81 73 LEU A N 1
ATOM 562 C CA . LEU A 1 73 ? 4.690 -6.738 -2.918 1.00 77.81 73 LEU A CA 1
ATOM 563 C C . LEU A 1 73 ? 4.569 -6.113 -4.318 1.00 77.81 73 LEU A C 1
ATOM 565 O O . LEU A 1 73 ? 4.693 -6.833 -5.310 1.00 77.81 73 LEU A O 1
ATOM 569 N N . VAL A 1 74 ? 4.416 -4.788 -4.429 1.00 76.31 74 VAL A N 1
ATOM 570 C CA . VAL A 1 74 ? 4.359 -4.071 -5.717 1.00 76.31 74 VAL A CA 1
ATOM 571 C C . VAL A 1 74 ? 5.603 -4.330 -6.554 1.00 76.31 74 VAL A C 1
ATOM 573 O O . VAL A 1 74 ? 5.485 -4.622 -7.741 1.00 76.31 74 VAL A O 1
ATOM 576 N N . VAL A 1 75 ? 6.791 -4.281 -5.948 1.00 77.19 75 VAL A N 1
ATOM 577 C CA . VAL A 1 75 ? 8.064 -4.466 -6.663 1.00 77.19 75 VAL A CA 1
ATOM 578 C C . VAL A 1 75 ? 8.192 -5.866 -7.275 1.00 77.19 75 VAL A C 1
ATOM 580 O O . VAL A 1 75 ? 8.345 -5.953 -8.496 1.00 77.19 75 VAL A O 1
ATOM 583 N N . PRO A 1 76 ? 8.126 -6.972 -6.504 1.00 79.81 76 PRO A N 1
ATOM 584 C CA . PRO A 1 76 ? 8.282 -8.306 -7.074 1.00 79.81 76 PRO A CA 1
ATOM 585 C C . PRO A 1 76 ? 7.169 -8.645 -8.072 1.00 79.81 76 PRO A C 1
ATOM 587 O O . PRO A 1 76 ? 7.452 -9.278 -9.088 1.00 79.81 76 PRO A O 1
ATOM 590 N N . ILE A 1 77 ? 5.929 -8.190 -7.843 1.00 81.44 77 ILE A N 1
ATOM 591 C CA . ILE A 1 77 ? 4.821 -8.414 -8.783 1.00 81.44 77 ILE A CA 1
ATOM 592 C C . ILE A 1 77 ? 5.052 -7.636 -10.081 1.00 81.44 77 ILE A C 1
ATOM 594 O O . ILE A 1 77 ? 4.888 -8.193 -11.164 1.00 81.44 77 ILE A O 1
ATOM 598 N N . HIS A 1 78 ? 5.495 -6.382 -10.002 1.00 78.50 78 HIS A N 1
ATOM 599 C CA . HIS A 1 78 ? 5.804 -5.578 -11.181 1.00 78.50 78 HIS A CA 1
ATOM 600 C C . HIS A 1 78 ? 6.911 -6.205 -12.037 1.00 78.50 78 HIS A C 1
ATOM 602 O O . HIS A 1 78 ? 6.752 -6.343 -13.252 1.00 78.50 78 HIS A O 1
ATOM 608 N N . LEU A 1 79 ? 7.997 -6.663 -11.406 1.00 79.19 79 LEU A N 1
ATOM 609 C CA . LEU A 1 79 ? 9.082 -7.362 -12.098 1.00 79.19 79 LEU A CA 1
ATOM 610 C C . LEU A 1 79 ? 8.602 -8.673 -12.744 1.00 79.19 79 LEU A C 1
ATOM 612 O O . LEU A 1 79 ? 9.009 -9.000 -13.861 1.00 79.19 79 LEU A O 1
ATOM 616 N N . LEU A 1 80 ? 7.708 -9.409 -12.078 1.00 82.94 80 LEU A N 1
ATOM 617 C CA . LEU A 1 80 ? 7.112 -10.633 -12.614 1.00 82.94 80 LEU A CA 1
ATOM 618 C C . LEU A 1 80 ? 6.218 -10.351 -13.834 1.00 82.94 80 LEU A C 1
ATOM 620 O O . LEU A 1 80 ? 6.321 -11.052 -14.838 1.00 82.94 80 LEU A O 1
ATOM 624 N N . VAL A 1 81 ? 5.397 -9.300 -13.789 1.0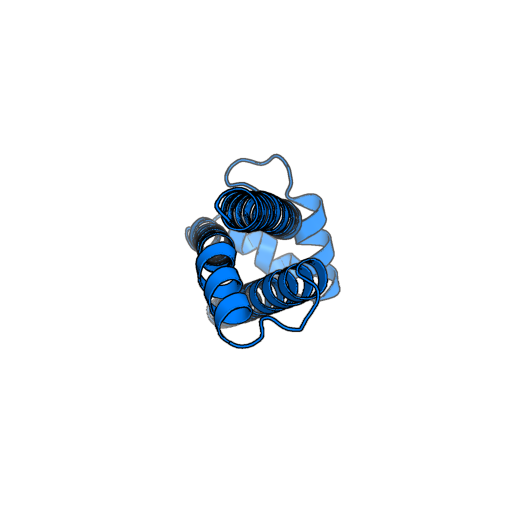0 80.25 81 VAL A N 1
ATOM 625 C CA . VAL A 1 81 ? 4.524 -8.897 -14.905 1.00 80.25 81 VAL A CA 1
ATOM 626 C C . VAL A 1 81 ? 5.339 -8.434 -16.115 1.00 80.25 81 VAL A C 1
ATOM 628 O O . VAL A 1 81 ? 5.045 -8.860 -17.231 1.00 80.25 81 VAL A O 1
ATOM 631 N N . ILE A 1 82 ? 6.402 -7.643 -15.915 1.00 79.88 82 ILE A N 1
ATOM 632 C CA . ILE A 1 82 ? 7.328 -7.262 -16.998 1.00 79.88 82 ILE A CA 1
ATOM 633 C C . ILE A 1 82 ? 7.927 -8.501 -17.665 1.00 79.88 82 ILE A C 1
ATOM 635 O O . ILE A 1 82 ? 8.013 -8.560 -18.890 1.00 79.88 82 ILE A O 1
ATOM 639 N N . LYS A 1 83 ? 8.319 -9.504 -16.871 1.00 81.00 83 LYS A N 1
ATOM 640 C CA . LYS A 1 83 ? 8.901 -10.745 -17.392 1.00 81.00 83 LYS A CA 1
ATOM 641 C C . LYS A 1 83 ? 7.912 -11.539 -18.253 1.00 81.00 83 LYS A C 1
ATOM 643 O O . LYS A 1 83 ? 8.334 -12.167 -19.219 1.00 81.00 83 LYS A O 1
ATOM 648 N N . ILE A 1 84 ? 6.625 -11.534 -17.903 1.00 85.69 84 ILE A N 1
ATOM 649 C CA . ILE A 1 84 ? 5.580 -12.297 -18.607 1.00 85.69 84 ILE A CA 1
ATOM 650 C C . ILE A 1 84 ? 5.060 -11.541 -19.839 1.00 85.69 84 ILE A C 1
ATOM 652 O O . ILE A 1 84 ? 4.767 -12.161 -20.858 1.00 85.69 84 ILE A O 1
ATOM 656 N N . ALA A 1 85 ? 4.958 -10.213 -19.766 1.00 82.81 85 ALA A N 1
ATOM 657 C CA . ALA A 1 85 ? 4.369 -9.383 -20.813 1.00 82.81 85 ALA A CA 1
ATOM 658 C C . ALA A 1 85 ? 5.260 -8.174 -21.170 1.00 82.81 85 ALA A C 1
ATOM 660 O O . ALA A 1 85 ? 4.870 -7.031 -20.932 1.00 82.81 85 ALA A O 1
ATOM 661 N N . PRO A 1 86 ? 6.448 -8.380 -21.763 1.00 80.12 86 PRO A N 1
ATOM 662 C CA . PRO A 1 86 ? 7.407 -7.302 -22.029 1.00 80.12 86 PRO A CA 1
ATOM 663 C C . PRO A 1 86 ? 6.956 -6.307 -23.114 1.00 80.12 86 PRO A C 1
ATOM 665 O O . PRO A 1 86 ? 7.570 -5.257 -23.272 1.00 80.12 86 PRO A O 1
ATOM 668 N N . SER A 1 87 ? 5.906 -6.626 -23.879 1.00 80.31 87 SER A N 1
ATOM 669 C CA . SER A 1 87 ? 5.397 -5.813 -24.994 1.00 80.31 87 SER A CA 1
ATOM 670 C C . SER A 1 87 ? 4.517 -4.633 -24.574 1.00 80.31 87 SER A C 1
ATOM 672 O O . SER A 1 87 ? 4.232 -3.756 -25.388 1.00 80.31 87 SER A O 1
ATOM 674 N N . ILE A 1 88 ? 4.061 -4.604 -23.323 1.00 75.44 88 ILE A N 1
ATOM 675 C CA . ILE A 1 88 ? 3.215 -3.534 -22.795 1.00 75.44 88 ILE A CA 1
ATOM 676 C C . ILE A 1 88 ? 4.109 -2.427 -22.226 1.00 75.44 88 ILE A C 1
ATOM 678 O O . ILE A 1 88 ? 5.140 -2.689 -21.607 1.00 75.44 88 ILE A O 1
ATOM 682 N N . ALA A 1 89 ? 3.697 -1.173 -22.421 1.00 78.00 89 ALA A N 1
ATOM 683 C CA . ALA A 1 89 ? 4.409 -0.018 -21.889 1.00 78.00 89 ALA A CA 1
ATOM 684 C C . ALA A 1 89 ? 4.590 -0.124 -20.363 1.00 78.00 89 ALA A C 1
ATOM 686 O O . ALA A 1 89 ? 3.629 -0.369 -19.633 1.00 78.00 89 ALA A O 1
ATOM 687 N N . VAL A 1 90 ? 5.812 0.128 -19.884 1.00 72.88 90 VAL A N 1
ATOM 688 C CA . VAL A 1 90 ? 6.207 -0.016 -18.469 1.00 72.88 90 VAL A CA 1
ATOM 689 C C . VAL A 1 90 ? 5.234 0.696 -17.520 1.00 72.88 90 VAL A C 1
ATOM 691 O O . VAL A 1 90 ? 4.825 0.126 -16.513 1.00 72.88 90 VAL A O 1
ATOM 694 N N . TRP A 1 91 ? 4.783 1.903 -17.869 1.00 70.69 91 TRP A N 1
ATOM 695 C CA . TRP A 1 91 ? 3.837 2.677 -17.057 1.00 70.69 91 TRP A CA 1
ATOM 696 C C . TRP A 1 91 ? 2.440 2.051 -16.944 1.00 70.69 91 TRP A C 1
ATOM 698 O O . TRP A 1 91 ? 1.795 2.185 -15.905 1.00 70.69 91 TRP A O 1
ATOM 708 N N . ASN A 1 92 ? 1.985 1.313 -17.959 1.00 79.00 92 ASN A N 1
ATOM 709 C CA . ASN A 1 92 ? 0.710 0.599 -17.885 1.00 79.00 92 ASN A CA 1
ATOM 710 C C . ASN A 1 92 ? 0.815 -0.598 -16.929 1.00 79.00 92 ASN A C 1
ATOM 712 O O . ASN A 1 92 ? -0.108 -0.844 -16.154 1.00 79.00 92 ASN A O 1
ATOM 716 N N . HIS A 1 93 ? 1.965 -1.283 -16.910 1.00 71.38 93 HIS A N 1
ATOM 717 C CA . HIS A 1 93 ? 2.251 -2.349 -15.940 1.00 71.38 93 HIS A CA 1
ATOM 718 C C . HIS A 1 93 ? 2.297 -1.839 -14.518 1.00 71.38 93 HIS A C 1
ATOM 720 O O . HIS A 1 93 ? 1.742 -2.459 -13.616 1.00 71.38 93 HIS A O 1
ATOM 726 N N . VAL A 1 94 ? 2.958 -0.703 -14.328 1.00 68.00 94 VAL A N 1
ATOM 727 C CA . VAL A 1 94 ? 3.008 -0.005 -13.047 1.00 68.00 94 VAL A CA 1
ATOM 728 C C . VAL A 1 94 ? 1.599 0.264 -12.539 1.00 68.00 94 VAL A C 1
ATOM 730 O O . VAL A 1 94 ? 1.251 -0.183 -11.450 1.00 68.00 94 VAL A O 1
ATOM 733 N N . LEU A 1 95 ? 0.786 0.971 -13.328 1.00 74.12 95 LEU A N 1
ATOM 734 C CA . LEU A 1 95 ? -0.546 1.386 -12.902 1.00 74.12 95 LEU A CA 1
ATOM 735 C C . LEU A 1 95 ? -1.417 0.176 -12.588 1.00 74.12 95 LEU A C 1
ATOM 737 O O . LEU A 1 95 ? -2.061 0.143 -11.546 1.00 74.12 95 LEU A O 1
ATOM 741 N N . MET A 1 96 ? -1.381 -0.845 -13.441 1.00 80.88 96 MET A N 1
ATOM 742 C CA . MET A 1 96 ? -2.134 -2.072 -13.225 1.00 80.88 96 MET A CA 1
ATOM 743 C C . MET A 1 96 ? -1.727 -2.772 -11.921 1.00 80.88 96 MET A C 1
ATOM 745 O O . MET A 1 96 ? -2.596 -3.123 -11.129 1.00 80.88 96 MET A O 1
ATOM 749 N N . VAL A 1 97 ? -0.427 -2.940 -11.656 1.00 78.06 97 VAL A N 1
ATOM 750 C CA . VAL A 1 97 ? 0.061 -3.627 -10.447 1.00 78.06 97 VAL A CA 1
ATOM 751 C C . VAL A 1 97 ? -0.261 -2.836 -9.181 1.00 78.06 97 VAL A C 1
ATOM 753 O O . VAL A 1 97 ? -0.763 -3.416 -8.220 1.00 78.06 97 VAL A O 1
ATOM 756 N N . VAL A 1 98 ? -0.037 -1.518 -9.189 1.00 73.88 98 VAL A N 1
ATOM 757 C CA . VAL A 1 98 ? -0.374 -0.637 -8.060 1.00 73.88 98 VAL A CA 1
ATOM 758 C C . VAL A 1 98 ? -1.877 -0.679 -7.786 1.00 73.88 98 VAL A C 1
ATOM 760 O O . VAL A 1 98 ? -2.272 -0.892 -6.644 1.00 73.88 98 VAL A O 1
ATOM 763 N N . MET A 1 99 ? -2.719 -0.560 -8.817 1.00 78.69 99 MET A N 1
ATOM 764 C CA . MET A 1 99 ? -4.175 -0.598 -8.656 1.00 78.69 99 MET A CA 1
ATOM 765 C C . MET A 1 99 ? -4.673 -1.956 -8.159 1.00 78.69 99 MET A C 1
ATOM 767 O O . MET A 1 99 ? -5.515 -1.994 -7.268 1.00 78.69 99 MET A O 1
ATOM 771 N N . ILE A 1 100 ? -4.149 -3.069 -8.681 1.00 82.75 100 ILE A N 1
ATOM 772 C CA . ILE A 1 100 ? -4.528 -4.419 -8.235 1.00 82.75 100 ILE A CA 1
ATOM 773 C C . ILE A 1 100 ? -4.173 -4.616 -6.762 1.00 82.75 100 ILE A C 1
ATOM 775 O O . ILE A 1 100 ? -5.015 -5.042 -5.976 1.00 82.75 100 ILE A O 1
ATOM 779 N N . ILE A 1 101 ? -2.942 -4.290 -6.374 1.00 78.38 101 ILE A N 1
ATOM 780 C CA . ILE A 1 101 ? -2.480 -4.464 -4.995 1.00 78.38 101 ILE A CA 1
ATOM 781 C C . ILE A 1 101 ? -3.241 -3.541 -4.052 1.00 78.38 101 ILE A C 1
ATOM 783 O O . ILE A 1 101 ? -3.640 -3.970 -2.970 1.00 78.38 101 ILE A O 1
ATOM 787 N N . TRP A 1 102 ? -3.494 -2.300 -4.465 1.00 76.56 102 TRP A N 1
ATOM 788 C CA . TRP A 1 102 ? -4.308 -1.365 -3.701 1.00 76.56 102 TRP A CA 1
ATOM 789 C C . TRP A 1 102 ? -5.731 -1.900 -3.500 1.00 76.56 102 TRP A C 1
ATOM 791 O O . TRP A 1 102 ? -6.198 -1.950 -2.365 1.00 76.56 102 TRP A O 1
ATOM 801 N N . LEU A 1 103 ? -6.386 -2.399 -4.555 1.00 81.81 103 LEU A N 1
ATOM 802 C CA . LEU A 1 103 ? -7.717 -3.010 -4.464 1.00 81.81 103 LEU A CA 1
ATOM 803 C C . LEU A 1 103 ? -7.732 -4.232 -3.540 1.00 81.81 103 LEU A C 1
ATOM 805 O O . LEU A 1 103 ? -8.631 -4.348 -2.711 1.00 81.81 103 LEU A O 1
ATOM 809 N N . ILE A 1 104 ? -6.734 -5.118 -3.638 1.00 82.69 104 ILE A N 1
ATOM 810 C CA . ILE A 1 104 ? -6.594 -6.278 -2.744 1.00 82.69 104 ILE A CA 1
ATOM 811 C C . ILE A 1 104 ? -6.438 -5.813 -1.294 1.00 82.69 104 ILE A C 1
ATOM 813 O O . ILE A 1 104 ? -7.103 -6.339 -0.406 1.00 82.69 104 ILE A O 1
ATOM 817 N N . THR A 1 105 ? -5.600 -4.806 -1.054 1.00 76.31 105 THR A N 1
ATOM 818 C CA . THR A 1 105 ? -5.348 -4.264 0.287 1.00 76.31 105 THR A CA 1
ATOM 819 C C . THR A 1 105 ? -6.617 -3.651 0.878 1.00 76.31 105 THR A C 1
ATOM 821 O O . THR A 1 105 ? -6.978 -3.952 2.014 1.00 76.31 105 THR A O 1
ATOM 824 N N . VAL A 1 106 ? -7.341 -2.841 0.098 1.00 75.56 106 VAL A N 1
ATOM 825 C CA . VAL A 1 106 ? -8.637 -2.276 0.501 1.00 75.56 106 VAL A CA 1
ATOM 826 C C . VAL A 1 106 ? -9.634 -3.390 0.802 1.00 75.56 106 VAL A C 1
ATOM 828 O O . VAL A 1 106 ? -10.283 -3.357 1.841 1.00 75.56 106 VAL A O 1
ATOM 831 N N . PHE A 1 107 ? -9.735 -4.399 -0.063 1.00 82.94 107 PHE A N 1
ATOM 832 C CA . PHE A 1 107 ? -10.659 -5.513 0.120 1.00 82.94 107 PHE A CA 1
ATOM 833 C C . PHE A 1 107 ? -10.373 -6.304 1.401 1.00 82.94 107 PHE A C 1
ATOM 835 O O . PHE A 1 107 ? -11.285 -6.537 2.192 1.00 82.94 107 PHE A O 1
ATOM 842 N N . VAL A 1 108 ? -9.111 -6.668 1.648 1.00 81.00 108 VAL A N 1
ATOM 843 C CA . VAL A 1 108 ? -8.698 -7.366 2.875 1.00 81.00 108 VAL A CA 1
ATOM 844 C C . VAL A 1 108 ? -9.019 -6.524 4.107 1.00 81.00 108 VAL A C 1
ATOM 846 O O . VAL A 1 108 ? -9.599 -7.039 5.060 1.00 81.00 108 VAL A O 1
ATOM 849 N N . ASN A 1 109 ? -8.731 -5.223 4.073 1.00 75.00 109 ASN A N 1
ATOM 850 C CA . ASN A 1 109 ? -9.019 -4.342 5.199 1.00 75.00 109 ASN A CA 1
ATOM 851 C C . ASN A 1 109 ? -10.521 -4.185 5.445 1.00 75.00 109 ASN A C 1
ATOM 853 O O . ASN A 1 109 ? -10.949 -4.234 6.595 1.00 75.00 109 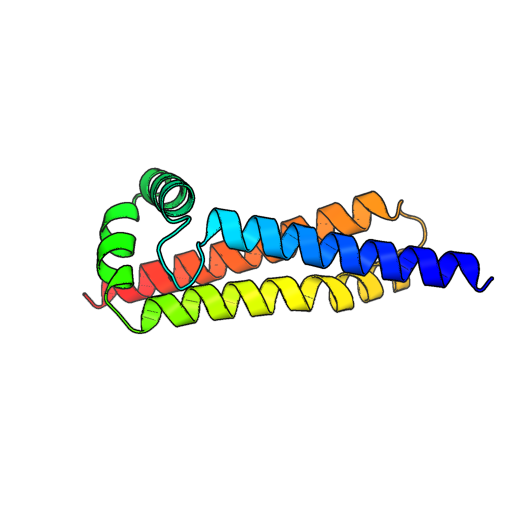ASN A O 1
ATOM 857 N N . VAL A 1 110 ? -11.339 -4.094 4.393 1.00 79.81 110 VAL A N 1
ATOM 858 C CA . VAL A 1 110 ? -12.804 -4.119 4.517 1.00 79.81 110 VAL A CA 1
ATOM 859 C C . VAL A 1 110 ? -13.277 -5.427 5.152 1.00 79.81 110 VAL A C 1
ATOM 861 O O . VAL A 1 110 ? -14.107 -5.383 6.056 1.00 79.81 110 VAL A O 1
ATOM 864 N N . LEU A 1 111 ? -12.738 -6.583 4.747 1.00 83.81 111 LEU A N 1
ATOM 865 C CA . LEU A 1 111 ? -13.085 -7.869 5.361 1.00 83.81 111 LEU A CA 1
ATOM 866 C C . LEU A 1 111 ? -12.698 -7.933 6.843 1.00 83.81 111 LEU A C 1
ATOM 868 O O . LEU A 1 111 ? -13.483 -8.426 7.650 1.00 83.81 111 LEU A O 1
ATOM 872 N N . MET A 1 112 ? -11.522 -7.421 7.213 1.00 80.94 112 MET A N 1
ATOM 873 C CA . MET A 1 112 ? -11.082 -7.364 8.611 1.00 80.94 112 MET A CA 1
ATOM 874 C C . MET A 1 112 ? -11.974 -6.440 9.445 1.00 80.94 112 MET A C 1
ATOM 876 O O . MET A 1 112 ? -12.387 -6.813 10.541 1.00 80.94 112 MET A O 1
ATOM 880 N N . ILE A 1 113 ? -12.323 -5.265 8.914 1.00 77.94 113 ILE A N 1
ATOM 881 C CA . ILE A 1 113 ? -13.236 -4.316 9.567 1.00 77.94 113 ILE A CA 1
ATOM 882 C C . ILE A 1 113 ? -14.631 -4.932 9.720 1.00 77.94 113 ILE A C 1
ATOM 884 O O . ILE A 1 113 ? -15.249 -4.810 10.777 1.00 77.94 113 ILE A O 1
ATOM 888 N N . PHE A 1 114 ? -15.122 -5.630 8.696 1.00 81.75 114 PHE A N 1
ATOM 889 C CA . PHE A 1 114 ? -16.402 -6.328 8.749 1.00 81.75 114 PHE A CA 1
ATOM 890 C C . PHE A 1 114 ? -16.395 -7.451 9.793 1.00 81.75 114 PHE A C 1
ATOM 892 O O . PHE A 1 114 ? -17.335 -7.571 10.576 1.00 81.75 114 PHE A O 1
ATOM 899 N N . ASP A 1 115 ? -15.333 -8.259 9.847 1.00 82.94 115 ASP A N 1
ATOM 900 C CA . ASP A 1 115 ? -15.195 -9.307 10.857 1.00 82.94 115 ASP A CA 1
ATOM 901 C C . ASP A 1 115 ? -15.143 -8.734 12.279 1.00 82.94 115 ASP A C 1
ATOM 903 O O . ASP A 1 115 ? -15.840 -9.234 13.163 1.00 82.94 115 ASP A O 1
ATOM 907 N N . TYR A 1 116 ? -14.400 -7.641 12.478 1.00 80.81 116 TYR A N 1
ATOM 908 C CA . TYR A 1 116 ? -14.357 -6.908 13.742 1.00 80.81 116 TYR A CA 1
ATOM 909 C C . TYR A 1 116 ? -15.747 -6.400 14.150 1.00 80.81 116 TYR A C 1
ATOM 911 O O . TYR A 1 116 ? -16.183 -6.631 15.275 1.00 80.81 116 TYR A O 1
ATOM 919 N N . SER A 1 117 ? -16.489 -5.792 13.217 1.00 82.06 117 SER A N 1
ATOM 920 C CA . SER A 1 117 ? -17.846 -5.280 13.455 1.00 82.06 117 SER A CA 1
ATOM 921 C C . SER A 1 117 ? -18.869 -6.361 13.808 1.00 82.06 117 SER A C 1
ATOM 923 O O . SER A 1 117 ? -19.912 -6.040 14.366 1.00 82.06 117 SER A O 1
ATOM 925 N N . ARG A 1 118 ? -18.638 -7.629 13.450 1.00 85.00 118 ARG A N 1
ATOM 926 C CA . ARG A 1 118 ? -19.527 -8.731 13.859 1.00 85.00 118 ARG A CA 1
ATOM 927 C C . ARG A 1 118 ? -19.256 -9.208 15.281 1.00 85.00 118 ARG A C 1
ATOM 929 O O . ARG A 1 118 ? -20.115 -9.856 15.872 1.00 85.00 118 ARG A O 1
ATOM 936 N N . LYS A 1 119 ? -18.055 -8.950 15.800 1.00 83.69 119 LYS A N 1
ATOM 937 C CA . LYS A 1 119 ? -17.601 -9.414 17.116 1.00 83.69 119 LYS A CA 1
ATOM 938 C C . LYS A 1 119 ? -17.854 -8.389 18.232 1.00 83.69 119 LYS A C 1
ATOM 940 O O . LYS A 1 119 ? -17.837 -8.789 19.395 1.00 83.69 119 LYS A O 1
ATOM 945 N N . HIS A 1 120 ? -18.097 -7.115 17.896 1.00 80.69 120 HIS A N 1
ATOM 946 C CA . HIS A 1 120 ? -18.195 -5.975 18.825 1.00 80.69 120 HIS A CA 1
ATOM 947 C C . HIS A 1 120 ? -19.254 -4.950 18.405 1.00 80.69 120 HIS A C 1
ATOM 949 O O . HIS A 1 120 ? -19.744 -4.210 19.292 1.00 80.69 120 HIS A O 1
#

pLDDT: mean 73.65, std 8.39, range [44.0, 85.69]

Radius of gyration: 16.47 Å; chains: 1; bounding box: 43×25×45 Å

Foldseek 3Di:
DVVVVVVLQVLLVVLLVVLLVVLCQCLHDPPPDRCVNVLVVVVVVVLNVLVVVCNVDPVSVVLSVLSNVLSVVSNVQLVVCCVVCVPDDSVVSSVVSSVVSSVVSVVVVVVSSVVSVVVD